Protein AF-A0A661A3X8-F1 (afdb_monomer)

Sequence (61 aa):
MKKWLIILSLLFITCENKGVEMVREPAVAGQFYPGNPSDLKEMIQRFLDNSKIETGGKVIG

Mean predicted aligned error: 13.22 Å

pLDDT: mean 78.86, std 15.19, range [52.09, 96.38]

Solvent-accessible surface area (backbone atoms only — not comparable to full-atom values): 4399 Å² total; per-residue (Å²): 144,86,78,77,72,66,71,74,70,71,77,79,78,76,78,80,78,73,68,84,79,77,79,76,76,74,91,50,59,61,76,82,46,60,61,50,69,69,58,36,50,52,55,52,49,55,54,56,74,70,45,94,63,91,76,92,82,76,96,82,128

Foldseek 3Di:
DPDPVVVVVPPPPPPPCPDPPPDDDDPQDPNPADVDPVRRVVVVVVVCVPDPDDDDDDDDD

Secondary structure (DSSP, 8-state):
--SSSSGGGGS-----------PPPPTTBTTTB-SSHHHHHHHHHHHHHT-SS--------

Structure (mmCIF, N/CA/C/O backbone):
data_AF-A0A661A3X8-F1
#
_entry.id   AF-A0A661A3X8-F1
#
loop_
_atom_site.group_PDB
_atom_site.id
_atom_site.type_symbol
_atom_site.label_atom_id
_atom_site.label_alt_id
_atom_site.label_comp_id
_atom_site.label_asym_id
_atom_site.label_entity_id
_atom_site.label_seq_id
_atom_site.pdbx_PDB_ins_code
_atom_site.Cartn_x
_atom_site.Cartn_y
_atom_site.Cartn_z
_atom_site.occupancy
_atom_site.B_iso_or_equiv
_atom_site.auth_seq_id
_atom_site.auth_comp_id
_atom_site.auth_asym_id
_atom_site.auth_atom_id
_atom_site.pdbx_PDB_model_num
ATOM 1 N N . MET A 1 1 ? 51.558 -42.660 2.751 1.00 55.50 1 MET A N 1
ATOM 2 C CA . MET A 1 1 ? 50.312 -42.155 3.374 1.00 55.50 1 MET A CA 1
ATOM 3 C C . MET A 1 1 ? 50.112 -40.684 3.005 1.00 55.50 1 MET A C 1
ATOM 5 O O . MET A 1 1 ? 50.526 -39.836 3.775 1.00 55.50 1 MET A O 1
ATOM 9 N N . LYS A 1 2 ? 49.632 -40.352 1.794 1.00 56.28 2 LYS A N 1
ATOM 10 C CA . LYS A 1 2 ? 49.392 -38.942 1.371 1.00 56.28 2 LYS A CA 1
ATOM 11 C C . LYS A 1 2 ? 48.666 -38.794 0.017 1.00 56.28 2 LYS A C 1
ATOM 13 O O . LYS A 1 2 ? 48.761 -37.756 -0.618 1.00 56.28 2 LYS A O 1
ATOM 18 N N . LYS A 1 3 ? 47.962 -39.834 -0.455 1.00 56.25 3 LYS A N 1
ATOM 19 C CA . LYS A 1 3 ? 47.200 -39.792 -1.725 1.00 56.25 3 LYS A CA 1
ATOM 20 C C . LYS A 1 3 ? 45.683 -39.952 -1.551 1.00 56.25 3 LYS A C 1
ATOM 22 O O . LYS A 1 3 ? 44.947 -39.765 -2.504 1.00 56.25 3 LYS A O 1
ATOM 27 N N . TRP A 1 4 ? 45.216 -40.251 -0.336 1.00 56.44 4 TRP A N 1
ATOM 28 C CA . TRP A 1 4 ? 43.792 -40.463 -0.035 1.00 56.44 4 TRP A CA 1
ATOM 29 C C . TRP A 1 4 ? 43.069 -39.205 0.479 1.00 56.44 4 TRP A C 1
ATOM 31 O O . TRP A 1 4 ? 41.856 -39.216 0.629 1.00 56.44 4 TRP A O 1
ATOM 41 N N . LEU A 1 5 ? 43.791 -38.100 0.702 1.00 56.38 5 LEU A N 1
ATOM 42 C CA . LEU A 1 5 ? 43.225 -36.840 1.208 1.00 56.38 5 LEU A CA 1
ATOM 43 C C . LEU A 1 5 ? 42.658 -35.916 0.115 1.00 56.38 5 LEU A C 1
ATOM 45 O O . LEU A 1 5 ? 41.998 -34.940 0.442 1.00 56.38 5 LEU A O 1
ATOM 49 N N . ILE A 1 6 ? 42.880 -36.214 -1.170 1.00 55.91 6 ILE A N 1
ATOM 50 C CA . ILE A 1 6 ? 42.433 -35.341 -2.273 1.00 55.91 6 ILE A CA 1
ATOM 51 C C . ILE A 1 6 ? 41.003 -35.687 -2.730 1.00 55.91 6 ILE A C 1
ATOM 53 O O . ILE A 1 6 ? 40.283 -34.823 -3.218 1.00 55.91 6 ILE A O 1
ATOM 57 N N . ILE A 1 7 ? 40.538 -36.920 -2.497 1.00 55.84 7 ILE A N 1
ATOM 58 C CA . ILE A 1 7 ? 39.208 -37.376 -2.944 1.00 55.84 7 ILE A CA 1
ATOM 59 C C . ILE A 1 7 ? 38.078 -36.837 -2.041 1.00 55.84 7 ILE A C 1
ATOM 61 O O . ILE A 1 7 ? 36.957 -36.660 -2.505 1.00 55.84 7 ILE A O 1
ATOM 65 N N . LEU A 1 8 ? 38.367 -36.478 -0.784 1.00 52.69 8 LEU A N 1
ATOM 66 C CA . LEU A 1 8 ? 37.364 -35.931 0.145 1.00 52.69 8 LEU A CA 1
ATOM 67 C C . LEU A 1 8 ? 37.095 -34.422 -0.052 1.00 52.69 8 LEU A C 1
ATOM 69 O O . LEU A 1 8 ? 36.129 -33.893 0.486 1.00 52.69 8 LEU A O 1
ATOM 73 N N . SER A 1 9 ? 37.922 -33.726 -0.842 1.00 52.09 9 SER A N 1
ATOM 74 C CA . SER A 1 9 ? 37.810 -32.277 -1.081 1.00 52.09 9 SER A CA 1
ATOM 75 C C . SER A 1 9 ? 36.922 -31.905 -2.280 1.00 52.09 9 SER A C 1
ATOM 77 O O . SER A 1 9 ? 36.692 -30.722 -2.518 1.00 52.09 9 SER A O 1
ATOM 79 N N . LEU A 1 10 ? 36.431 -32.884 -3.046 1.00 54.88 10 LEU A N 1
ATOM 80 C CA . LEU A 1 10 ? 35.635 -32.666 -4.267 1.00 54.88 10 LEU A CA 1
ATOM 81 C C . LEU A 1 10 ? 34.115 -32.772 -4.045 1.00 54.88 10 LEU A C 1
ATOM 83 O O . LEU A 1 10 ? 33.351 -32.664 -4.998 1.00 54.88 10 LEU A O 1
ATOM 87 N N . LEU A 1 11 ? 33.666 -32.952 -2.799 1.00 56.75 11 LEU A N 1
ATOM 88 C CA . LEU A 1 11 ? 32.255 -33.177 -2.451 1.00 56.75 11 LEU A CA 1
ATOM 89 C C . LEU A 1 11 ? 31.480 -31.922 -2.000 1.00 56.75 11 LEU A C 1
ATOM 91 O O . LEU A 1 11 ? 30.324 -32.042 -1.615 1.00 56.75 11 LEU A O 1
ATOM 95 N N . PHE A 1 12 ? 32.074 -30.726 -2.066 1.00 59.81 12 PHE A N 1
ATOM 96 C CA . PHE A 1 12 ? 31.445 -29.479 -1.588 1.00 59.81 12 PHE A CA 1
ATOM 97 C C . PHE A 1 12 ? 31.261 -28.401 -2.664 1.00 59.81 12 PHE A C 1
ATOM 99 O O . PHE A 1 12 ? 31.188 -27.217 -2.350 1.00 59.81 12 PHE A O 1
ATOM 106 N N . ILE A 1 13 ? 31.160 -28.783 -3.939 1.00 64.38 13 ILE A N 1
ATOM 107 C CA . ILE A 1 13 ? 30.803 -27.843 -5.015 1.00 64.38 13 ILE A CA 1
ATOM 108 C C . ILE A 1 13 ? 29.428 -28.218 -5.576 1.00 64.38 13 ILE A C 1
ATOM 110 O O . ILE A 1 13 ? 29.258 -28.471 -6.764 1.00 64.38 13 ILE A O 1
ATOM 114 N N . THR A 1 14 ? 28.417 -28.271 -4.710 1.00 68.19 14 THR A N 1
ATOM 115 C CA . THR A 1 14 ? 27.028 -28.106 -5.148 1.00 68.19 14 THR A CA 1
ATOM 116 C C . THR A 1 14 ? 26.738 -26.613 -5.126 1.00 68.19 14 THR A C 1
ATOM 118 O O . THR A 1 14 ? 26.379 -26.048 -4.095 1.00 68.19 14 THR A O 1
ATOM 121 N N . CYS A 1 15 ? 26.967 -25.946 -6.254 1.00 67.50 15 CYS A N 1
ATOM 122 C CA . CYS A 1 15 ? 26.458 -24.598 -6.459 1.00 67.50 15 CYS A CA 1
ATOM 123 C C . CYS A 1 15 ? 24.924 -24.709 -6.502 1.00 67.50 15 CYS A C 1
ATOM 125 O O . CYS A 1 15 ? 24.381 -25.273 -7.453 1.00 67.50 15 CYS A O 1
ATOM 127 N N . GLU A 1 16 ? 24.229 -24.261 -5.450 1.00 67.44 16 GLU A N 1
ATOM 128 C CA . GLU A 1 16 ? 22.777 -24.077 -5.493 1.00 67.44 16 GLU A CA 1
ATOM 129 C C . GLU A 1 16 ? 22.483 -23.055 -6.591 1.00 67.44 16 GLU A C 1
ATOM 131 O O . GLU A 1 16 ? 22.692 -21.854 -6.416 1.00 67.44 16 GLU A O 1
ATOM 136 N N . ASN A 1 17 ? 22.007 -23.534 -7.739 1.00 63.25 17 ASN A N 1
ATOM 137 C CA . ASN A 1 17 ? 21.452 -22.680 -8.772 1.00 63.25 17 ASN A CA 1
ATOM 138 C C . ASN A 1 17 ? 20.094 -22.187 -8.258 1.00 63.25 17 ASN A C 1
ATOM 140 O O . ASN A 1 17 ? 19.047 -22.740 -8.597 1.00 63.25 17 ASN A O 1
ATOM 144 N N . LYS A 1 18 ? 20.122 -21.207 -7.344 1.00 70.12 18 LYS A N 1
ATOM 145 C CA . LYS A 1 18 ? 18.936 -20.444 -6.963 1.00 70.12 18 LYS A CA 1
ATOM 146 C C . LYS A 1 18 ? 18.506 -19.741 -8.237 1.00 70.12 18 LYS A C 1
ATOM 148 O O . LYS A 1 18 ? 19.123 -18.755 -8.633 1.00 70.12 18 LYS A O 1
ATOM 153 N N . GLY A 1 19 ? 17.545 -20.351 -8.932 1.00 68.75 19 GLY A N 1
ATOM 154 C CA . GLY A 1 19 ? 17.007 -19.820 -10.174 1.00 68.75 19 GLY A CA 1
ATOM 155 C C . GLY A 1 19 ? 16.731 -18.337 -9.983 1.00 68.75 19 GLY A C 1
ATOM 156 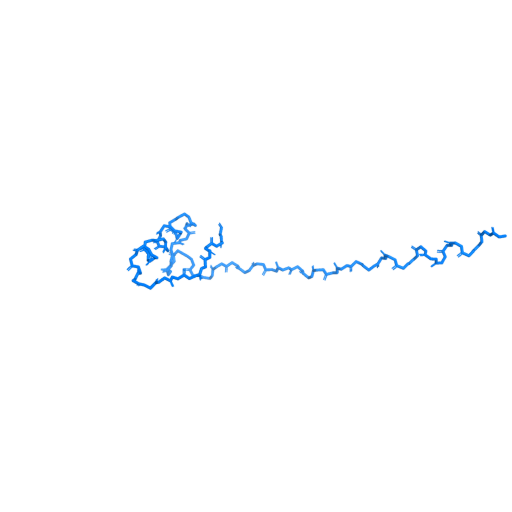O O . GLY A 1 19 ? 16.244 -17.940 -8.926 1.00 68.75 19 GLY A O 1
ATOM 157 N N . VAL A 1 20 ? 17.125 -17.529 -10.965 1.00 70.12 20 VAL A N 1
ATOM 158 C CA . VAL A 1 20 ? 16.916 -16.081 -10.938 1.00 70.12 20 VAL A CA 1
ATOM 159 C C . VAL A 1 20 ? 15.429 -15.842 -10.697 1.00 70.12 20 VAL A C 1
ATOM 161 O O . VAL A 1 20 ? 14.607 -16.085 -11.581 1.00 70.12 20 VAL A O 1
ATOM 164 N N . GLU A 1 21 ? 15.077 -15.436 -9.478 1.00 73.75 21 GLU A N 1
ATOM 165 C CA . GLU A 1 21 ? 13.712 -15.081 -9.124 1.00 73.75 21 GLU A CA 1
ATOM 166 C C . GLU A 1 21 ? 13.410 -13.777 -9.856 1.00 73.75 21 GLU A C 1
ATOM 168 O O . GLU A 1 21 ? 13.798 -12.689 -9.432 1.00 73.75 21 GLU A O 1
ATOM 173 N N . MET A 1 22 ? 12.809 -13.895 -11.039 1.00 80.50 22 MET A N 1
ATOM 174 C CA . MET A 1 22 ? 12.387 -12.729 -11.796 1.00 80.50 22 MET A CA 1
ATOM 175 C C . MET A 1 22 ? 11.213 -12.098 -11.055 1.00 80.50 22 MET A C 1
ATOM 177 O O . MET A 1 22 ? 10.077 -12.568 -11.150 1.00 80.50 22 MET A O 1
ATOM 181 N N . VAL A 1 23 ? 11.500 -11.039 -10.301 1.00 81.62 23 VAL A N 1
ATOM 182 C CA . VAL A 1 23 ? 10.471 -10.210 -9.679 1.00 81.62 23 VAL A CA 1
ATOM 183 C C . VAL A 1 23 ? 9.653 -9.585 -10.802 1.00 81.62 23 VAL A C 1
ATOM 185 O O . VAL A 1 23 ? 10.171 -8.859 -11.650 1.00 81.62 23 VAL A O 1
ATOM 188 N N . ARG A 1 24 ? 8.365 -9.925 -10.847 1.00 87.12 24 ARG A N 1
ATOM 189 C CA . ARG A 1 24 ? 7.450 -9.379 -11.843 1.00 87.12 24 ARG A CA 1
ATOM 190 C C . ARG A 1 24 ? 7.064 -7.962 -11.446 1.00 87.12 24 ARG A C 1
ATOM 192 O O . ARG A 1 24 ? 6.499 -7.756 -10.375 1.00 87.12 24 ARG A O 1
ATOM 199 N N . GLU A 1 25 ? 7.268 -7.028 -12.367 1.00 89.44 25 GLU A N 1
ATOM 200 C CA . GLU A 1 25 ? 6.802 -5.658 -12.192 1.00 89.44 25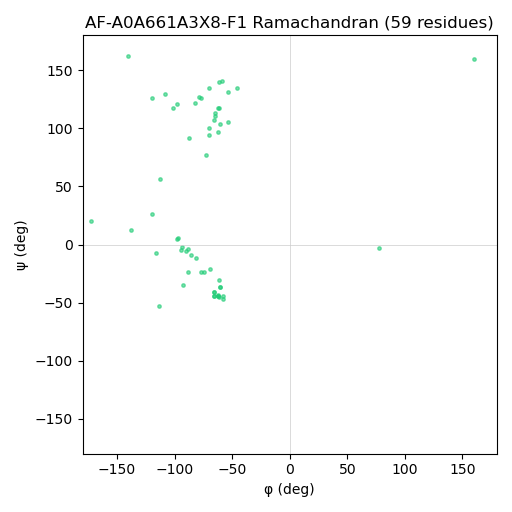 GLU A CA 1
ATOM 201 C C . GLU A 1 25 ? 5.273 -5.595 -11.998 1.00 89.44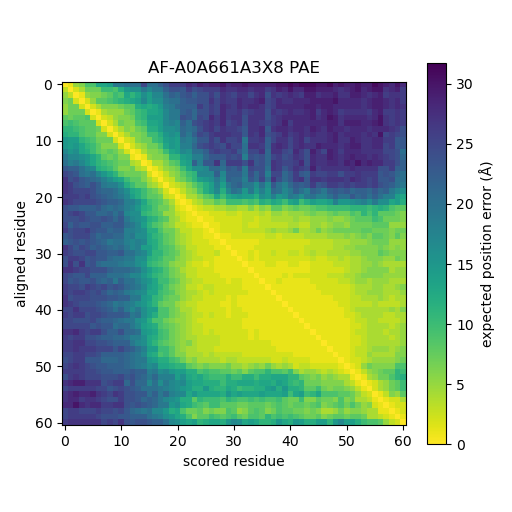 25 GLU A C 1
ATOM 203 O O . GLU A 1 25 ? 4.523 -6.331 -12.662 1.00 89.44 25 GLU A O 1
ATOM 208 N N . PRO A 1 26 ? 4.774 -4.720 -11.108 1.00 90.06 26 PRO A N 1
ATOM 209 C CA . PRO A 1 26 ? 3.348 -4.599 -10.846 1.00 90.06 26 PRO A CA 1
ATOM 210 C C . PRO A 1 26 ? 2.576 -4.170 -12.101 1.00 90.06 26 PRO A C 1
ATOM 212 O O . PRO A 1 26 ? 2.756 -3.072 -12.618 1.00 90.06 26 PRO A O 1
ATOM 215 N N . ALA A 1 27 ? 1.662 -5.019 -12.574 1.00 92.94 27 ALA A N 1
ATOM 216 C CA . ALA A 1 27 ? 0.994 -4.813 -13.863 1.00 92.94 27 ALA A CA 1
ATOM 217 C C . ALA A 1 27 ? 0.018 -3.619 -13.899 1.00 92.94 27 ALA A C 1
ATOM 219 O O . ALA A 1 27 ? -0.338 -3.161 -14.980 1.00 92.94 27 ALA A O 1
ATOM 220 N N . VAL A 1 28 ? -0.461 -3.159 -12.737 1.00 95.25 28 VAL A N 1
ATOM 221 C CA . VAL A 1 28 ? -1.567 -2.185 -12.627 1.00 95.25 28 VAL A CA 1
ATOM 222 C C . VAL A 1 28 ? -1.335 -1.091 -11.573 1.00 95.25 28 VAL A C 1
ATOM 224 O O . VAL A 1 28 ? -2.265 -0.361 -11.209 1.00 95.25 28 VAL A O 1
ATOM 227 N N . ALA A 1 29 ? -0.103 -0.966 -11.071 1.00 95.19 29 ALA A N 1
ATOM 228 C CA . ALA A 1 29 ? 0.264 0.114 -10.159 1.00 95.19 29 ALA A CA 1
ATOM 229 C C . ALA A 1 29 ? 0.089 1.481 -10.841 1.00 95.19 29 ALA A C 1
ATOM 231 O O . ALA A 1 29 ? 0.364 1.642 -12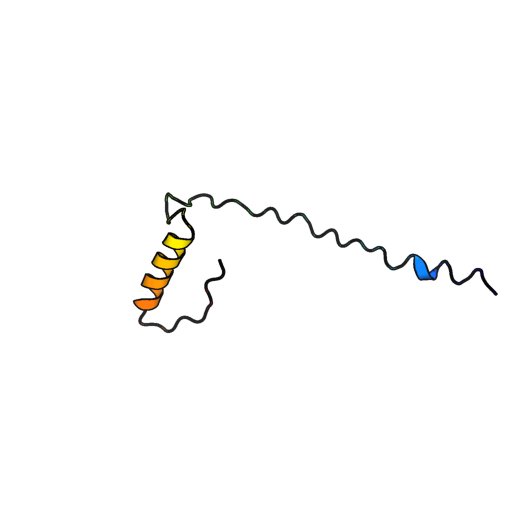.027 1.00 95.19 29 ALA A O 1
ATOM 232 N N . GLY A 1 30 ? -0.417 2.465 -10.101 1.00 95.19 30 GLY A N 1
ATOM 233 C CA . GLY A 1 30 ? -0.766 3.788 -10.620 1.00 95.19 30 GLY A CA 1
ATOM 234 C C . GLY A 1 30 ? -2.081 3.848 -11.402 1.00 95.19 30 GLY A C 1
ATOM 235 O O . GLY A 1 30 ? -2.468 4.933 -11.823 1.00 95.19 30 GLY A O 1
ATOM 236 N N . GLN A 1 31 ? -2.769 2.721 -11.612 1.00 95.88 31 GLN A N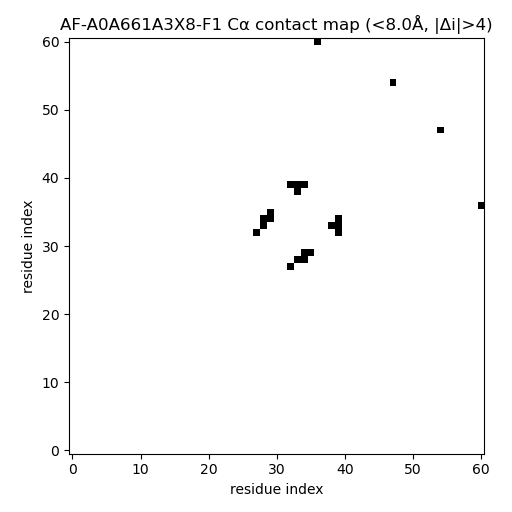 1
ATOM 237 C CA . GLN A 1 31 ? -4.098 2.675 -12.237 1.00 95.88 31 GLN A CA 1
ATOM 238 C C . GLN A 1 31 ? -5.153 2.205 -11.236 1.00 95.88 31 GLN A C 1
ATOM 240 O O . GLN A 1 31 ? -6.152 2.882 -11.021 1.00 95.88 31 GLN A O 1
ATOM 245 N N . PHE A 1 32 ? -4.910 1.058 -10.598 1.00 95.62 32 PHE A N 1
ATOM 246 C CA . PHE A 1 32 ? -5.834 0.474 -9.620 1.00 95.62 32 PHE A CA 1
ATOM 247 C C . PHE A 1 32 ? -5.518 0.895 -8.184 1.00 95.62 32 PHE A C 1
ATOM 249 O O . PHE A 1 32 ? -6.420 1.054 -7.367 1.00 95.62 32 PHE A O 1
ATOM 256 N N . TYR A 1 33 ? -4.237 1.064 -7.873 1.00 94.56 33 TYR A N 1
ATOM 257 C CA . TYR A 1 33 ? -3.745 1.495 -6.568 1.00 94.56 33 TYR A CA 1
ATOM 258 C C . TYR A 1 33 ? -2.571 2.461 -6.747 1.00 94.56 33 TYR A C 1
ATOM 260 O O . TYR A 1 33 ? -1.990 2.495 -7.837 1.00 94.56 33 TYR A O 1
ATOM 268 N N . PRO A 1 34 ? -2.205 3.251 -5.721 1.00 96.38 34 PRO A N 1
ATOM 269 C CA . PRO A 1 34 ? -1.110 4.205 -5.835 1.00 96.38 34 PRO A CA 1
ATOM 270 C C . PRO A 1 34 ? 0.182 3.546 -6.324 1.00 96.38 34 PRO A C 1
ATOM 272 O O . PRO A 1 34 ? 0.589 2.500 -5.824 1.00 96.38 34 PRO A O 1
ATOM 275 N N . GLY A 1 35 ? 0.820 4.157 -7.325 1.00 94.44 35 GLY A N 1
ATOM 276 C CA . GLY A 1 35 ? 2.116 3.692 -7.826 1.00 94.44 35 GLY A CA 1
ATOM 277 C C . GLY A 1 35 ? 3.269 4.025 -6.877 1.00 94.44 35 GLY A C 1
ATOM 278 O O . GLY A 1 35 ? 4.291 3.347 -6.892 1.00 94.44 35 GLY A O 1
ATOM 279 N N . ASN A 1 36 ? 3.100 5.051 -6.036 1.00 94.44 36 ASN A N 1
ATOM 280 C CA . ASN A 1 36 ? 4.055 5.388 -4.992 1.00 94.44 36 ASN A CA 1
ATOM 281 C C . ASN A 1 36 ? 3.877 4.441 -3.783 1.00 94.44 36 ASN A C 1
ATOM 283 O O . ASN A 1 36 ? 2.764 4.340 -3.254 1.00 94.44 36 ASN A O 1
ATOM 287 N N . PRO A 1 37 ? 4.948 3.779 -3.308 1.00 91.88 37 PRO A N 1
ATOM 288 C CA . PRO A 1 37 ? 4.859 2.852 -2.180 1.00 91.88 37 PRO A CA 1
ATOM 289 C C . PRO A 1 37 ? 4.378 3.483 -0.865 1.00 91.88 37 PRO A C 1
ATOM 291 O O . PRO A 1 37 ? 3.644 2.840 -0.113 1.00 91.88 37 PRO A O 1
ATOM 294 N N . SER A 1 38 ? 4.763 4.729 -0.579 1.00 94.38 38 SER A N 1
ATOM 295 C CA . SER A 1 38 ? 4.361 5.433 0.645 1.00 94.38 38 SER A CA 1
ATOM 296 C C . SER A 1 38 ? 2.859 5.701 0.659 1.00 94.38 38 SER A C 1
ATOM 298 O O . SER A 1 38 ? 2.197 5.420 1.657 1.00 94.38 38 SER A O 1
ATOM 300 N N . ASP A 1 39 ? 2.313 6.149 -0.472 1.00 96.06 39 ASP A N 1
ATOM 301 C CA . ASP A 1 39 ? 0.882 6.425 -0.624 1.00 96.06 39 ASP A CA 1
ATOM 302 C C . ASP A 1 39 ? 0.056 5.135 -0.521 1.00 96.06 39 ASP A C 1
ATOM 304 O O . ASP A 1 39 ? -0.992 5.096 0.126 1.00 96.06 39 ASP A O 1
ATOM 308 N N . LEU A 1 40 ? 0.549 4.044 -1.121 1.00 95.00 40 LEU A N 1
ATOM 309 C CA . LEU A 1 40 ? -0.073 2.725 -1.013 1.00 95.00 40 LEU A CA 1
ATOM 310 C C . LEU A 1 40 ? -0.103 2.244 0.443 1.00 95.00 40 LEU A C 1
ATOM 312 O O . LEU A 1 40 ? -1.130 1.756 0.918 1.00 95.00 40 LEU A O 1
ATOM 316 N N . LYS A 1 41 ? 1.009 2.402 1.165 1.00 94.31 41 LYS A N 1
ATOM 317 C CA . LYS A 1 41 ? 1.108 2.022 2.576 1.00 94.31 41 LYS A CA 1
ATOM 318 C C . LYS A 1 41 ? 0.143 2.822 3.444 1.00 94.31 41 LYS A C 1
ATOM 320 O O . LYS A 1 41 ? -0.537 2.235 4.282 1.00 94.31 41 LYS A O 1
ATOM 325 N N . GLU A 1 42 ? 0.051 4.131 3.232 1.00 95.88 42 GLU A N 1
ATOM 326 C CA . GLU A 1 42 ? -0.894 4.983 3.954 1.00 95.88 42 GLU A CA 1
ATOM 327 C C . GLU A 1 42 ? -2.348 4.578 3.672 1.00 95.88 42 GLU A C 1
ATOM 329 O O . GLU A 1 42 ? -3.151 4.457 4.598 1.00 95.88 42 GLU A O 1
ATOM 334 N N . MET A 1 43 ? -2.686 4.305 2.409 1.00 94.69 43 MET A N 1
ATOM 335 C CA . MET A 1 43 ? -4.014 3.825 2.026 1.00 94.69 43 MET A CA 1
ATOM 336 C C . MET A 1 43 ? -4.378 2.521 2.751 1.00 94.69 43 MET A C 1
ATOM 338 O O . MET A 1 43 ? -5.468 2.417 3.312 1.00 94.69 43 MET A O 1
ATOM 342 N N . ILE A 1 44 ? -3.461 1.547 2.784 1.00 93.50 44 ILE A N 1
ATOM 343 C CA . ILE A 1 44 ? -3.661 0.280 3.504 1.00 93.50 44 ILE A CA 1
ATOM 344 C C . ILE A 1 44 ? -3.836 0.534 5.001 1.00 93.50 44 ILE A C 1
ATOM 346 O O . ILE A 1 44 ? -4.755 -0.020 5.602 1.00 93.50 44 ILE A O 1
ATOM 350 N N . GLN A 1 45 ? -3.004 1.393 5.596 1.00 91.62 45 GLN A N 1
ATOM 351 C CA . GLN A 1 45 ? -3.097 1.714 7.019 1.00 91.62 45 GLN A CA 1
ATOM 352 C C . GLN A 1 45 ? -4.478 2.271 7.373 1.00 91.62 45 GLN A C 1
ATOM 354 O O . GLN A 1 45 ? -5.106 1.785 8.306 1.00 91.62 45 GLN A O 1
ATOM 359 N N . ARG A 1 46 ? -5.018 3.191 6.565 1.00 93.75 46 ARG A N 1
ATOM 360 C CA . ARG A 1 46 ? -6.370 3.730 6.776 1.00 93.75 46 ARG A CA 1
ATOM 361 C C . ARG A 1 46 ? -7.451 2.647 6.719 1.00 93.75 46 ARG A C 1
ATOM 363 O O . ARG A 1 46 ? -8.411 2.725 7.480 1.00 93.75 46 ARG A O 1
ATOM 370 N N . PHE A 1 47 ? -7.330 1.643 5.848 1.00 92.31 47 PHE A N 1
ATOM 371 C CA . PHE A 1 47 ? -8.282 0.525 5.837 1.00 92.31 47 PHE A CA 1
ATOM 372 C C . PHE A 1 47 ? -8.205 -0.308 7.117 1.00 92.31 47 PHE A C 1
ATOM 374 O O . PHE A 1 47 ? -9.244 -0.684 7.655 1.00 92.31 47 PHE A O 1
ATOM 381 N N . LEU A 1 48 ? -6.993 -0.561 7.614 1.00 90.25 48 LEU A N 1
ATOM 382 C CA . LEU A 1 48 ? -6.782 -1.295 8.860 1.00 90.25 48 LEU A CA 1
ATOM 383 C C . LEU A 1 48 ? -7.314 -0.516 10.068 1.00 90.25 48 LEU A C 1
ATOM 385 O O . LEU A 1 48 ? -8.039 -1.087 10.875 1.00 90.25 48 LEU A O 1
ATOM 389 N N . ASP A 1 49 ? -7.047 0.788 10.143 1.00 89.94 49 ASP A N 1
ATOM 390 C CA . ASP A 1 49 ? -7.495 1.654 11.242 1.00 89.94 49 ASP A CA 1
ATOM 391 C C . ASP A 1 49 ? -9.027 1.728 11.349 1.00 89.94 49 ASP A C 1
ATOM 393 O O . ASP A 1 49 ? -9.578 1.901 12.434 1.00 89.94 49 ASP A O 1
ATOM 397 N N . ASN A 1 50 ? -9.729 1.590 10.220 1.00 91.44 50 ASN A N 1
ATOM 398 C CA . ASN A 1 50 ? -11.193 1.599 10.164 1.00 91.44 50 ASN A CA 1
ATOM 399 C C . ASN A 1 50 ? -11.813 0.192 10.231 1.00 91.44 50 ASN A C 1
ATOM 401 O O . ASN A 1 50 ? -13.042 0.056 10.227 1.00 91.44 50 ASN A O 1
ATOM 405 N N . SER A 1 51 ? -10.994 -0.861 10.286 1.00 88.31 51 SER A N 1
ATOM 406 C CA . SER A 1 51 ? -11.480 -2.227 10.456 1.00 88.31 51 SER A CA 1
ATOM 407 C C . SER A 1 51 ? -12.024 -2.422 11.870 1.00 88.31 51 SER A C 1
ATOM 409 O O . SER A 1 51 ? -11.396 -2.066 12.861 1.00 88.31 51 SER A O 1
ATOM 411 N N . LYS A 1 52 ? -13.195 -3.056 11.976 1.00 86.31 52 LYS A N 1
ATOM 412 C CA . LYS A 1 52 ? -13.763 -3.505 13.262 1.00 86.31 52 LYS A CA 1
ATOM 413 C C . LYS A 1 52 ? -13.304 -4.910 13.654 1.00 86.31 52 LYS A C 1
ATOM 415 O O . LYS A 1 52 ? -13.701 -5.418 14.697 1.00 86.31 52 LYS A O 1
ATOM 420 N N . ILE A 1 53 ? -12.542 -5.556 12.777 1.00 85.12 53 ILE A N 1
ATOM 421 C CA . ILE A 1 53 ? -12.037 -6.913 12.943 1.00 85.12 53 ILE A CA 1
ATOM 422 C C . ILE A 1 53 ? -10.541 -6.802 13.197 1.00 85.12 53 ILE A C 1
ATOM 424 O O . ILE A 1 53 ? -9.832 -6.151 12.424 1.00 85.12 53 ILE A O 1
ATOM 428 N N . GLU A 1 54 ? -10.066 -7.459 14.252 1.00 77.62 54 GLU A N 1
ATOM 429 C CA . GLU A 1 54 ? -8.635 -7.616 14.483 1.00 77.62 54 GLU A CA 1
ATOM 430 C C . GLU A 1 54 ? -8.036 -8.464 13.360 1.00 77.62 54 GLU A C 1
ATOM 432 O O . GLU A 1 54 ? -8.340 -9.647 13.199 1.00 77.62 54 GLU A O 1
ATOM 437 N N . THR A 1 55 ? -7.192 -7.840 12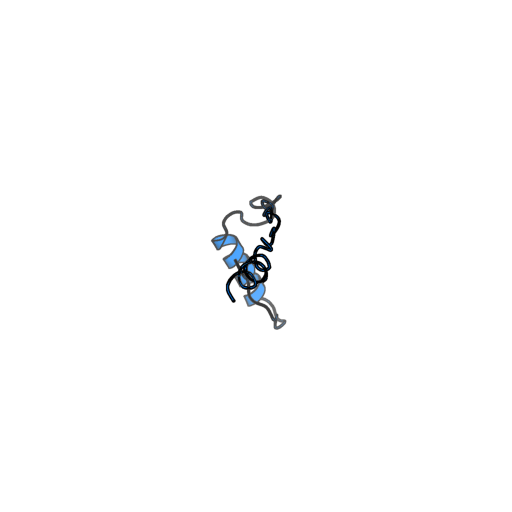.546 1.00 71.75 55 THR A N 1
ATOM 438 C CA . THR A 1 55 ? -6.470 -8.517 11.473 1.00 71.75 55 THR A CA 1
ATOM 439 C C . THR A 1 55 ? -5.061 -8.857 11.943 1.00 71.75 55 THR A C 1
ATOM 441 O O . THR A 1 55 ? -4.283 -7.964 12.274 1.00 71.75 55 THR A O 1
ATOM 444 N N . GLY A 1 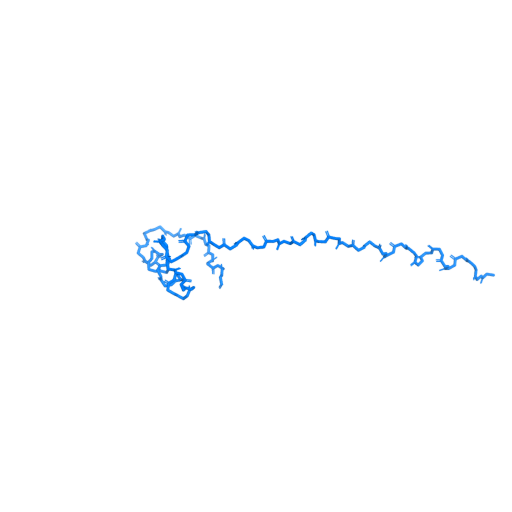56 ? -4.710 -10.143 11.938 1.00 73.56 56 GLY A N 1
ATOM 445 C CA . GLY A 1 56 ? -3.338 -10.595 12.160 1.00 73.56 56 GLY A CA 1
ATOM 446 C C . GLY A 1 56 ? -2.514 -10.507 10.875 1.00 73.56 56 GLY A C 1
ATOM 447 O O . GLY A 1 56 ? -2.868 -11.121 9.872 1.00 73.56 56 GLY A O 1
ATOM 448 N N . GLY A 1 57 ? -1.412 -9.756 10.896 1.00 75.38 57 GLY A N 1
ATOM 449 C CA . GLY A 1 57 ? -0.479 -9.658 9.771 1.00 75.38 57 GLY A CA 1
ATOM 450 C C . GLY A 1 57 ? 0.403 -8.412 9.837 1.00 75.38 57 GLY A C 1
ATOM 451 O O . GLY A 1 57 ? 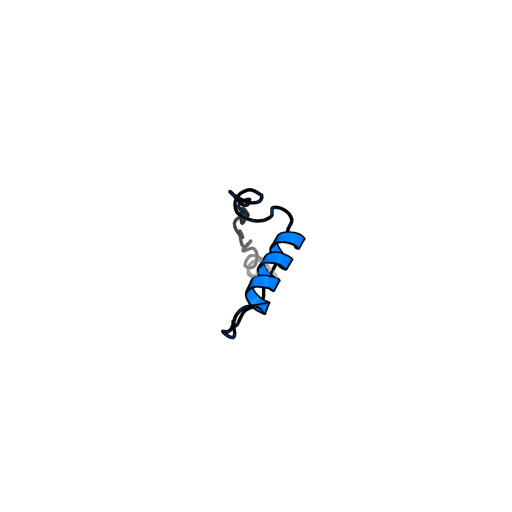0.074 -7.440 10.511 1.00 75.38 57 GLY A O 1
ATOM 452 N N . LYS A 1 58 ? 1.540 -8.435 9.130 1.00 77.00 58 LYS A N 1
ATOM 453 C CA . LYS A 1 58 ? 2.428 -7.275 8.968 1.00 77.00 58 LYS A CA 1
ATOM 454 C C . LYS A 1 58 ? 2.537 -6.940 7.487 1.00 77.00 58 LYS A C 1
ATOM 456 O O . LYS A 1 58 ? 2.918 -7.800 6.697 1.00 77.00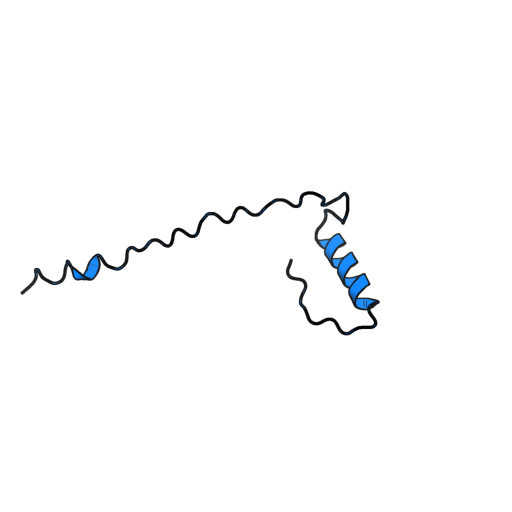 58 LYS A O 1
ATOM 461 N N . VAL A 1 59 ? 2.254 -5.689 7.130 1.00 74.81 59 VAL A N 1
ATOM 462 C CA . VAL A 1 59 ? 2.563 -5.169 5.794 1.00 74.81 59 VAL A CA 1
ATOM 463 C C . VAL A 1 59 ? 4.084 -5.166 5.642 1.00 74.81 59 VAL A C 1
ATOM 465 O O . VAL A 1 59 ? 4.781 -4.421 6.334 1.00 74.81 59 VAL A O 1
ATOM 468 N N . ILE A 1 60 ? 4.589 -6.052 4.788 1.00 73.81 60 ILE A N 1
ATOM 469 C CA . ILE A 1 60 ? 5.995 -6.123 4.397 1.00 73.81 60 ILE A CA 1
ATOM 470 C C . ILE A 1 60 ? 6.123 -5.467 3.022 1.00 73.81 60 ILE A C 1
ATOM 472 O O . ILE A 1 60 ? 5.478 -5.883 2.064 1.00 73.81 60 ILE A O 1
ATOM 476 N N . GLY A 1 61 ? 6.884 -4.382 2.972 1.00 60.84 61 GLY A N 1
ATOM 477 C CA . GLY A 1 61 ? 7.104 -3.538 1.805 1.00 60.84 61 GLY A CA 1
ATOM 478 C C . GLY A 1 61 ? 8.264 -2.611 2.095 1.00 60.84 61 GLY A C 1
ATOM 479 O O . GLY A 1 61 ? 8.253 -2.025 3.206 1.00 60.84 61 GLY A O 1
#

Radius of gyration: 24.76 Å; Cα contacts (8 Å, |Δi|>4): 11; chains: 1; bounding box: 64×49×28 Å